Protein AF-A0A6H5G4P0-F1 (afdb_monomer_lite)

Radius of gyration: 14.55 Å; chains: 1; bounding box: 38×34×36 Å

InterPro domains:
  IPR004942 Roadblock/LAMTOR2 domain [PF03259] (6-87)
  IPR004942 Roadblock/LAMTOR2 domain [SM00960] (6-88)

Structure (mmCIF, N/CA/C/O backbone):
data_AF-A0A6H5G4P0-F1
#
_entry.id   AF-A0A6H5G4P0-F1
#
loop_
_atom_site.group_PDB
_atom_site.id
_atom_site.type_symbol
_atom_site.label_atom_id
_atom_site.label_alt_id
_atom_site.label_comp_id
_atom_site.label_asym_id
_atom_site.label_entity_id
_atom_site.label_seq_id
_atom_site.pdbx_PDB_ins_code
_atom_site.Cartn_x
_atom_site.Cartn_y
_atom_site.Cartn_z
_atom_site.occupancy
_atom_site.B_iso_or_equiv
_atom_site.auth_seq_id
_atom_site.auth_comp_id
_atom_site.auth_asym_id
_atom_site.auth_atom_id
_atom_site.pdbx_PDB_model_num
ATOM 1 N N . MET A 1 1 ? 19.700 -1.047 10.806 1.00 43.06 1 MET A N 1
ATOM 2 C CA . MET A 1 1 ? 19.461 0.358 10.396 1.00 43.06 1 MET A CA 1
ATOM 3 C C . MET A 1 1 ? 18.203 0.580 9.542 1.00 43.06 1 MET A C 1
ATOM 5 O O . MET A 1 1 ? 17.864 1.730 9.319 1.00 43.06 1 MET A O 1
ATOM 9 N N . VAL A 1 2 ? 17.466 -0.451 9.093 1.00 53.34 2 VAL A N 1
ATOM 10 C CA . VAL A 1 2 ? 16.244 -0.261 8.268 1.00 53.34 2 VAL A CA 1
ATOM 11 C C . VAL A 1 2 ? 14.985 0.072 9.103 1.00 53.34 2 VAL A C 1
ATOM 13 O O . VAL A 1 2 ? 14.013 0.575 8.552 1.00 53.34 2 VAL A O 1
ATOM 16 N N . SER A 1 3 ? 14.981 -0.138 10.427 1.00 67.44 3 SER A N 1
ATOM 17 C CA . SER A 1 3 ? 13.759 0.011 11.241 1.00 67.44 3 SER A CA 1
ATOM 18 C C . SER A 1 3 ? 13.401 1.454 11.619 1.00 67.44 3 SER A C 1
ATOM 20 O O . SER A 1 3 ? 12.226 1.796 11.583 1.00 67.44 3 SER A O 1
ATOM 22 N N . GLU A 1 4 ? 14.368 2.316 11.939 1.00 68.31 4 GLU A N 1
ATOM 23 C CA . GLU A 1 4 ? 14.084 3.635 12.538 1.00 68.31 4 GLU A CA 1
ATOM 24 C C . GLU A 1 4 ? 13.322 4.572 11.583 1.00 68.31 4 GLU A C 1
ATOM 26 O O . GLU A 1 4 ? 12.312 5.169 11.949 1.00 68.31 4 GLU A O 1
ATOM 31 N N . VAL A 1 5 ? 13.720 4.607 10.306 1.00 71.88 5 VAL A N 1
ATOM 32 C CA . VAL A 1 5 ? 13.055 5.426 9.275 1.00 71.88 5 VAL A CA 1
ATOM 33 C C . VAL A 1 5 ? 11.612 4.974 9.031 1.00 71.88 5 VAL A C 1
ATOM 35 O O . VAL A 1 5 ? 10.716 5.800 8.844 1.00 71.88 5 VAL A O 1
ATOM 38 N N . ILE A 1 6 ? 11.382 3.659 9.029 1.00 72.81 6 ILE A N 1
ATOM 39 C CA . ILE A 1 6 ? 10.055 3.070 8.823 1.00 72.81 6 ILE A CA 1
ATOM 40 C C . ILE A 1 6 ? 9.155 3.380 10.022 1.00 72.81 6 ILE A C 1
ATOM 42 O O . ILE A 1 6 ? 7.988 3.724 9.850 1.00 72.81 6 ILE A O 1
ATOM 46 N N . GLU A 1 7 ? 9.689 3.308 11.238 1.00 76.38 7 GLU A N 1
ATOM 47 C CA . GLU A 1 7 ? 8.933 3.597 12.456 1.00 76.38 7 GLU A CA 1
ATOM 48 C C . GLU A 1 7 ? 8.510 5.058 12.566 1.00 76.38 7 GLU A C 1
ATOM 50 O O . GLU A 1 7 ? 7.351 5.337 12.881 1.00 76.38 7 GLU A O 1
ATOM 55 N N . ASP A 1 8 ? 9.398 5.991 12.236 1.00 79.38 8 ASP A N 1
ATOM 56 C CA . ASP A 1 8 ? 9.062 7.414 12.214 1.00 79.38 8 ASP A CA 1
ATOM 57 C C . ASP A 1 8 ? 8.020 7.751 11.146 1.00 79.38 8 ASP A C 1
ATOM 59 O O . ASP A 1 8 ? 7.137 8.591 11.353 1.00 79.38 8 ASP A O 1
ATOM 63 N N . MET A 1 9 ? 8.076 7.070 10.003 1.00 74.25 9 MET A N 1
ATOM 64 C CA . MET A 1 9 ? 7.051 7.191 8.975 1.00 74.25 9 MET A CA 1
ATOM 65 C C . MET A 1 9 ? 5.699 6.651 9.456 1.00 74.25 9 MET A C 1
ATOM 67 O O . MET A 1 9 ? 4.688 7.338 9.299 1.00 74.25 9 MET A O 1
ATOM 71 N N . LEU A 1 10 ? 5.674 5.472 10.085 1.00 76.88 10 LEU A N 1
ATOM 72 C CA . LEU A 1 10 ? 4.448 4.897 10.641 1.00 76.88 10 LEU A CA 1
ATOM 73 C C . LEU A 1 10 ? 3.811 5.833 11.676 1.00 76.88 10 LEU A C 1
ATOM 75 O O . LEU A 1 10 ? 2.607 6.079 11.605 1.00 76.88 10 LEU A O 1
ATOM 79 N N . LYS A 1 11 ? 4.609 6.433 12.569 1.00 80.69 11 LYS A N 1
ATOM 80 C CA . LYS A 1 11 ? 4.124 7.422 13.550 1.00 80.69 11 LYS A CA 1
ATOM 81 C C . LYS A 1 11 ? 3.496 8.644 12.872 1.00 80.69 11 LYS A C 1
ATOM 83 O O . LYS A 1 11 ? 2.432 9.114 13.281 1.00 80.69 11 LYS A O 1
ATOM 88 N N . ARG A 1 12 ? 4.114 9.152 11.798 1.00 78.12 12 ARG A N 1
ATOM 89 C CA . ARG A 1 12 ? 3.573 10.279 11.013 1.00 78.12 12 ARG A CA 1
ATOM 90 C C . ARG A 1 12 ? 2.263 9.927 10.303 1.00 78.12 12 ARG A C 1
ATOM 92 O O . ARG A 1 12 ? 1.391 10.790 10.210 1.00 78.12 12 ARG A O 1
ATOM 99 N N . MET A 1 13 ? 2.116 8.692 9.822 1.00 76.50 13 MET A N 1
ATOM 100 C CA . MET A 1 13 ? 0.884 8.203 9.187 1.00 76.50 13 MET A CA 1
ATOM 101 C C . MET A 1 13 ? -0.247 8.055 10.206 1.00 76.50 13 MET A C 1
ATOM 103 O O . MET A 1 13 ? -1.349 8.543 9.973 1.00 76.50 13 MET A O 1
ATOM 107 N N . GLN A 1 14 ? 0.043 7.470 11.368 1.00 76.19 14 GLN A N 1
ATOM 108 C CA . GLN A 1 14 ? -0.920 7.334 12.466 1.00 76.19 14 GLN A CA 1
ATOM 109 C C . GLN A 1 14 ? -1.401 8.684 13.006 1.00 76.19 14 GLN A C 1
ATOM 111 O O . GLN A 1 14 ? -2.542 8.809 13.435 1.00 76.19 14 GLN A O 1
ATOM 116 N N . SER A 1 15 ? -0.550 9.711 12.949 1.00 78.81 15 SER A N 1
ATOM 117 C CA . SER A 1 15 ? -0.895 11.065 13.397 1.00 78.81 15 SER A CA 1
ATOM 118 C C . SER A 1 15 ? -1.897 11.777 12.476 1.00 78.81 15 SER A C 1
ATOM 120 O O . SER A 1 15 ? -2.360 12.870 12.804 1.00 78.81 15 SER A O 1
ATOM 122 N N . HIS A 1 16 ? -2.224 11.219 11.302 1.00 76.00 16 HIS A N 1
ATOM 123 C CA . HIS A 1 16 ? -3.187 11.828 10.385 1.00 76.00 16 HIS A CA 1
ATOM 124 C C . HIS A 1 16 ? -4.635 11.444 10.740 1.00 76.00 16 HIS A C 1
ATOM 126 O O . HIS A 1 16 ? -4.951 10.255 10.830 1.00 76.00 16 HIS A O 1
ATOM 132 N N . PRO A 1 17 ? -5.553 12.423 10.870 1.00 72.06 17 PRO A N 1
ATOM 133 C CA . PRO A 1 17 ? -6.940 12.136 11.206 1.00 72.06 17 PRO A CA 1
ATOM 134 C C . PRO A 1 17 ? -7.604 11.320 10.092 1.00 72.06 17 PRO A C 1
ATOM 136 O O . PRO A 1 17 ? -7.555 11.680 8.914 1.00 72.06 17 PRO A O 1
ATOM 139 N N . GLY A 1 18 ? -8.237 10.215 10.483 1.00 75.12 18 GLY A N 1
ATOM 140 C CA . GLY A 1 18 ? -8.927 9.305 9.574 1.00 75.12 18 GLY A CA 1
ATOM 141 C C . GLY A 1 18 ? -8.117 8.082 9.146 1.00 75.12 18 GLY A C 1
ATOM 142 O O . GLY A 1 18 ? -8.659 7.279 8.395 1.00 75.12 18 GLY A O 1
ATOM 143 N N . VAL A 1 19 ? -6.878 7.892 9.607 1.00 80.81 19 VAL A N 1
ATOM 144 C CA . VAL A 1 19 ? -6.150 6.620 9.440 1.00 80.81 19 VAL A CA 1
ATOM 145 C C . VAL A 1 19 ? -6.617 5.621 10.508 1.00 80.81 19 VAL A C 1
ATOM 147 O O . VAL A 1 19 ? -6.548 5.925 11.692 1.00 80.81 19 VAL A O 1
ATOM 150 N N . ILE A 1 20 ? -7.125 4.449 10.098 1.00 83.06 20 ILE A N 1
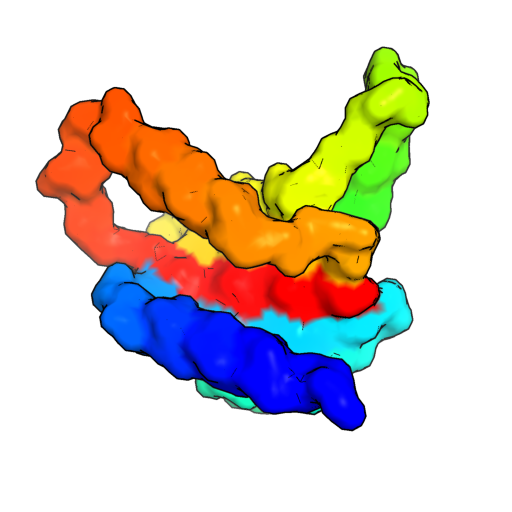ATOM 151 C CA . ILE A 1 20 ? -7.473 3.343 11.017 1.00 83.06 20 ILE A CA 1
ATOM 152 C C . ILE A 1 20 ? -6.207 2.599 11.418 1.00 83.06 20 ILE A C 1
ATOM 154 O O . ILE A 1 20 ? -6.009 2.273 12.583 1.00 83.06 20 ILE A O 1
ATOM 158 N N . GLY A 1 21 ? -5.363 2.296 10.434 1.00 83.62 21 GLY A N 1
ATOM 159 C CA . GLY A 1 21 ? -4.170 1.518 10.679 1.00 83.62 21 GLY A CA 1
ATOM 160 C C . GLY A 1 21 ? -3.273 1.386 9.465 1.00 83.62 21 GLY A C 1
ATOM 161 O O . GLY A 1 21 ? -3.661 1.678 8.330 1.00 83.62 21 GLY A O 1
ATOM 162 N N . SER A 1 22 ? -2.053 0.955 9.737 1.00 84.12 22 SER A N 1
ATOM 163 C CA . SER A 1 22 ? -1.023 0.712 8.745 1.00 84.12 22 SER A CA 1
ATOM 164 C C . SER A 1 22 ? -0.515 -0.717 8.856 1.00 84.12 22 SER A C 1
ATOM 166 O O . SER A 1 22 ? -0.402 -1.274 9.950 1.00 84.12 22 SER A O 1
ATOM 168 N N . VAL A 1 23 ? -0.228 -1.313 7.702 1.00 85.25 23 VAL A N 1
ATOM 169 C CA . VAL A 1 23 ? 0.276 -2.684 7.592 1.00 85.25 23 VAL A CA 1
ATOM 170 C C . VAL A 1 23 ? 1.502 -2.665 6.693 1.00 85.25 23 VAL A C 1
ATOM 172 O O . VAL A 1 23 ? 1.465 -2.116 5.596 1.00 85.25 23 VAL A O 1
ATOM 175 N N . ILE A 1 24 ? 2.591 -3.254 7.162 1.00 84.69 24 ILE A N 1
ATOM 176 C CA . ILE A 1 24 ? 3.807 -3.488 6.395 1.00 84.69 24 ILE A CA 1
ATOM 177 C C . ILE A 1 24 ? 3.852 -4.962 6.052 1.00 84.69 24 ILE A C 1
ATOM 179 O O . ILE A 1 24 ? 3.828 -5.809 6.951 1.00 84.69 24 ILE A O 1
ATOM 183 N N . ILE A 1 25 ? 3.930 -5.254 4.760 1.00 85.81 25 ILE A N 1
ATOM 184 C CA . ILE A 1 25 ? 3.929 -6.622 4.250 1.00 85.81 25 ILE A CA 1
ATOM 185 C C . ILE A 1 25 ? 5.136 -6.857 3.352 1.00 85.81 25 ILE A C 1
ATOM 187 O O . ILE A 1 25 ? 5.585 -5.946 2.659 1.00 85.81 25 ILE A O 1
ATOM 191 N N . ASN A 1 26 ? 5.663 -8.075 3.377 1.00 84.06 26 ASN A N 1
ATOM 192 C CA . ASN A 1 26 ? 6.699 -8.505 2.447 1.00 84.06 26 ASN A CA 1
ATOM 193 C C . ASN A 1 26 ? 6.087 -8.908 1.094 1.00 84.06 26 ASN A C 1
ATOM 195 O O . ASN A 1 26 ? 4.866 -9.062 0.975 1.00 84.06 26 ASN A O 1
ATOM 199 N N . LYS A 1 27 ? 6.928 -9.142 0.084 1.00 76.50 27 LYS A N 1
ATOM 200 C CA . LYS A 1 27 ? 6.499 -9.598 -1.252 1.00 76.50 27 LYS A CA 1
ATOM 201 C C . LYS A 1 27 ? 5.767 -10.934 -1.223 1.00 76.50 27 LYS A C 1
ATOM 203 O O . LYS A 1 27 ? 4.876 -11.161 -2.029 1.00 76.50 27 LYS A O 1
ATOM 208 N N . GLU A 1 28 ? 6.081 -11.786 -0.255 1.00 78.31 28 GLU A N 1
ATOM 209 C CA . GLU A 1 28 ? 5.423 -13.077 -0.045 1.00 78.31 28 GLU A CA 1
ATOM 210 C C . GLU A 1 28 ? 4.054 -12.933 0.650 1.00 78.31 28 GLU A C 1
ATOM 212 O O . GLU A 1 28 ? 3.395 -13.930 0.939 1.00 78.31 28 GLU A O 1
ATOM 217 N N . GLY A 1 29 ? 3.612 -11.703 0.951 1.00 75.38 29 GLY A N 1
ATOM 218 C CA . GLY A 1 29 ? 2.338 -11.430 1.624 1.00 75.38 29 GLY A CA 1
ATOM 219 C C . GLY A 1 29 ? 2.365 -11.682 3.135 1.00 75.38 29 GLY A C 1
ATOM 220 O O . GLY A 1 29 ? 1.313 -11.752 3.768 1.00 75.38 29 GLY A O 1
ATOM 221 N N . GLN A 1 30 ? 3.552 -11.817 3.728 1.00 84.50 30 GLN A N 1
ATOM 222 C CA . GLN A 1 30 ? 3.726 -11.943 5.175 1.00 84.50 30 GLN A CA 1
ATOM 223 C C . GLN A 1 30 ? 3.711 -10.568 5.846 1.00 84.50 30 GLN A C 1
ATOM 225 O O . GLN A 1 30 ? 4.386 -9.643 5.396 1.00 84.50 30 GLN A O 1
ATOM 230 N N . VAL A 1 31 ? 2.966 -10.436 6.942 1.00 85.75 31 VAL A N 1
ATOM 231 C CA . VAL A 1 31 ? 2.896 -9.194 7.722 1.00 85.75 31 VAL A CA 1
ATOM 232 C C . VAL A 1 31 ? 4.148 -9.067 8.588 1.00 85.75 31 VAL A C 1
ATOM 234 O O . VAL A 1 31 ? 4.386 -9.900 9.457 1.00 85.75 31 VAL A O 1
ATOM 237 N N . ILE A 1 32 ? 4.930 -8.009 8.370 1.00 84.81 32 ILE A N 1
ATOM 238 C CA . ILE A 1 32 ? 6.117 -7.680 9.175 1.00 84.81 32 ILE A CA 1
ATOM 239 C C . ILE A 1 32 ? 5.708 -6.835 10.383 1.00 84.81 32 ILE A C 1
ATOM 241 O O . ILE A 1 32 ? 6.172 -7.053 11.500 1.00 84.81 32 ILE A O 1
ATOM 245 N N . LYS A 1 33 ? 4.843 -5.841 10.158 1.00 83.25 33 LYS A N 1
ATOM 246 C CA . LYS A 1 33 ? 4.378 -4.919 11.198 1.00 83.25 33 LYS A CA 1
ATOM 247 C C . LYS A 1 33 ? 2.964 -4.470 10.883 1.00 83.25 33 LYS A C 1
ATOM 249 O O . LYS A 1 33 ? 2.668 -4.145 9.741 1.00 83.25 33 LYS A O 1
ATOM 254 N N . SER A 1 34 ? 2.096 -4.434 11.880 1.00 84.19 34 SER A N 1
ATOM 255 C CA . SER A 1 34 ? 0.732 -3.947 11.716 1.00 84.19 34 SER A CA 1
ATOM 256 C C . SER A 1 34 ? 0.280 -3.215 12.964 1.00 84.19 34 SER A C 1
ATOM 258 O O . SER A 1 34 ? 0.738 -3.506 14.068 1.00 84.19 34 SER A O 1
ATOM 260 N N . THR A 1 35 ? -0.611 -2.254 12.773 1.00 84.69 35 THR A N 1
ATOM 261 C CA . THR A 1 35 ? -1.317 -1.558 13.853 1.00 84.69 35 THR A CA 1
ATOM 262 C C . THR A 1 35 ? -2.768 -2.035 13.970 1.00 84.69 35 THR A C 1
ATOM 264 O O . THR A 1 35 ? -3.507 -1.527 14.807 1.00 84.69 35 THR A O 1
ATOM 267 N N . LEU A 1 36 ? -3.188 -2.951 13.091 1.00 84.81 36 LEU A N 1
ATOM 268 C CA . LEU A 1 36 ? -4.495 -3.604 13.087 1.00 84.81 36 LEU A CA 1
ATOM 269 C C . LEU A 1 36 ? -4.412 -4.959 13.802 1.00 84.81 36 LEU A C 1
ATOM 271 O O . LEU A 1 36 ? -3.326 -5.446 14.118 1.00 84.81 36 LEU A O 1
ATOM 275 N N . ASP A 1 37 ? -5.562 -5.591 14.030 1.00 88.50 37 ASP A N 1
ATOM 276 C CA . ASP A 1 37 ? -5.606 -6.950 14.560 1.00 88.50 37 ASP A CA 1
ATOM 277 C C . ASP A 1 37 ? -4.937 -7.948 13.596 1.00 88.50 37 ASP A C 1
ATOM 279 O O . ASP A 1 37 ? -4.958 -7.788 12.371 1.00 88.50 37 ASP A O 1
ATOM 283 N N . ASN A 1 38 ? -4.315 -8.990 14.149 1.00 86.75 38 ASN A N 1
ATOM 284 C CA . ASN A 1 38 ? -3.543 -9.954 13.359 1.00 86.75 38 ASN A CA 1
ATOM 285 C C . ASN A 1 38 ? -4.397 -10.650 12.291 1.00 86.75 38 ASN A C 1
ATOM 287 O O . ASN A 1 38 ? -3.925 -10.886 11.179 1.00 86.75 38 ASN A O 1
ATOM 291 N N . THR A 1 39 ? -5.660 -10.943 12.603 1.00 89.19 39 THR A N 1
ATOM 292 C CA . THR A 1 39 ? -6.580 -11.628 11.693 1.00 89.19 39 THR A CA 1
ATOM 293 C C . THR A 1 39 ? -6.907 -10.796 10.456 1.00 89.19 39 THR A C 1
ATOM 295 O O . THR A 1 39 ? -6.770 -11.291 9.336 1.00 89.19 39 THR A O 1
ATOM 298 N N . THR A 1 40 ? -7.271 -9.522 10.621 1.00 87.44 40 THR A N 1
ATOM 299 C CA . THR A 1 40 ? -7.550 -8.626 9.492 1.00 87.44 40 THR A CA 1
ATOM 300 C C . THR A 1 40 ? -6.275 -8.271 8.746 1.00 87.44 40 THR A C 1
ATOM 302 O O . THR A 1 40 ? -6.287 -8.231 7.520 1.00 87.44 40 THR A O 1
ATOM 305 N N . SER A 1 41 ? -5.157 -8.079 9.451 1.00 86.75 41 SER A N 1
ATOM 306 C CA . SER A 1 41 ? -3.863 -7.759 8.835 1.00 86.75 41 SER A CA 1
ATOM 307 C C . SER A 1 41 ? -3.429 -8.830 7.839 1.00 86.75 41 SER A C 1
ATOM 309 O O . SER A 1 41 ? -3.014 -8.501 6.732 1.00 86.75 41 SER A O 1
ATOM 311 N N . LEU A 1 42 ? -3.573 -10.110 8.201 1.00 88.75 42 LEU A N 1
ATOM 312 C CA . LEU A 1 42 ? -3.253 -11.238 7.321 1.00 88.75 42 LEU A CA 1
ATOM 313 C C . LEU A 1 42 ? -4.186 -11.307 6.105 1.00 88.75 42 LEU A C 1
ATOM 315 O O . LEU A 1 42 ? -3.729 -11.532 4.983 1.00 88.75 42 LEU A O 1
ATOM 319 N N . GLN A 1 43 ? -5.485 -11.073 6.308 1.00 89.06 43 GLN A N 1
ATOM 320 C CA . GLN A 1 43 ? -6.457 -11.032 5.212 1.00 89.06 43 GLN A CA 1
ATOM 321 C C . GLN A 1 43 ? -6.149 -9.895 4.232 1.00 89.06 43 GLN A C 1
ATOM 323 O O . GLN A 1 43 ? -6.094 -10.115 3.020 1.00 89.06 43 GLN A O 1
ATOM 328 N N . TYR A 1 44 ? -5.902 -8.691 4.752 1.00 87.31 44 TYR A N 1
ATOM 329 C CA . TYR A 1 44 ? -5.547 -7.535 3.936 1.00 87.31 44 TYR A CA 1
ATOM 330 C C . TYR A 1 44 ? -4.212 -7.725 3.226 1.00 87.31 44 TYR A C 1
ATOM 332 O O . TYR A 1 44 ? -4.123 -7.369 2.057 1.00 87.31 44 TYR A O 1
ATOM 340 N N . ALA A 1 45 ? -3.213 -8.330 3.873 1.00 87.00 45 ALA A N 1
ATOM 341 C CA . ALA A 1 45 ? -1.925 -8.624 3.254 1.00 87.00 45 ALA A CA 1
ATOM 342 C C . ALA A 1 45 ? -2.083 -9.506 2.011 1.00 87.00 45 ALA A C 1
ATOM 344 O O . ALA A 1 45 ? -1.647 -9.131 0.925 1.00 87.00 45 ALA A O 1
ATOM 345 N N . SER A 1 46 ? -2.791 -10.633 2.144 1.00 87.81 46 SER A N 1
ATOM 346 C CA . SER A 1 46 ? -3.002 -11.566 1.032 1.00 87.81 46 SER A CA 1
ATOM 347 C C . SER A 1 46 ? -3.749 -10.922 -0.141 1.00 87.81 46 SER A C 1
ATOM 349 O O . SER A 1 46 ? -3.367 -11.089 -1.301 1.00 87.81 46 SER A O 1
ATOM 351 N N . LEU A 1 47 ? -4.802 -10.152 0.152 1.00 87.12 47 LEU A N 1
ATOM 352 C CA . LEU A 1 47 ? -5.586 -9.463 -0.873 1.00 87.12 47 LEU A CA 1
ATOM 353 C C . LEU A 1 47 ? -4.794 -8.328 -1.536 1.00 87.12 47 LEU A C 1
ATOM 355 O O . LEU A 1 47 ? -4.837 -8.189 -2.757 1.00 87.12 47 LEU A O 1
ATOM 359 N N . ALA A 1 48 ? -4.061 -7.536 -0.751 1.00 86.75 48 ALA A N 1
ATOM 360 C CA . ALA A 1 48 ? -3.278 -6.411 -1.248 1.00 86.75 48 ALA A CA 1
ATOM 361 C C . ALA A 1 48 ? -2.161 -6.870 -2.188 1.00 86.75 48 ALA A C 1
ATOM 363 O O . ALA A 1 48 ? -2.006 -6.274 -3.253 1.00 86.75 48 ALA A O 1
ATOM 364 N N . THR A 1 49 ? -1.442 -7.944 -1.841 1.00 87.12 49 THR A N 1
ATOM 365 C CA . THR A 1 49 ? -0.400 -8.520 -2.704 1.00 87.12 49 THR A CA 1
ATOM 366 C C . THR A 1 49 ? -0.984 -8.955 -4.047 1.00 87.12 49 THR A C 1
ATOM 368 O O . THR A 1 49 ? -0.531 -8.489 -5.086 1.00 87.12 49 THR A O 1
ATOM 371 N N . ARG A 1 50 ? -2.083 -9.726 -4.044 1.00 88.25 50 ARG A N 1
ATOM 372 C CA . ARG A 1 50 ? -2.724 -10.207 -5.285 1.00 88.25 50 ARG A CA 1
ATOM 373 C C . ARG A 1 50 ? -3.178 -9.079 -6.207 1.00 88.25 50 ARG A C 1
ATOM 375 O O . ARG A 1 50 ? -2.971 -9.139 -7.417 1.00 88.25 50 ARG A O 1
ATOM 382 N N . VAL A 1 51 ? -3.823 -8.055 -5.646 1.00 88.38 51 VAL A N 1
ATOM 383 C CA . VAL A 1 51 ? -4.294 -6.908 -6.436 1.00 88.38 51 VAL A CA 1
ATOM 384 C C . VAL A 1 51 ? -3.109 -6.094 -6.956 1.00 88.38 51 VAL A C 1
ATOM 386 O O . VAL A 1 51 ? -3.149 -5.622 -8.093 1.00 88.38 51 VAL A O 1
ATOM 389 N N . CYS A 1 52 ? -2.054 -5.940 -6.154 1.00 87.31 52 CYS A N 1
ATOM 390 C CA . CYS A 1 52 ? -0.844 -5.240 -6.566 1.00 87.31 52 CYS A CA 1
ATOM 391 C C . CYS A 1 52 ? -0.161 -5.952 -7.738 1.00 87.31 52 CYS A C 1
ATOM 393 O O . CYS A 1 52 ? 0.127 -5.296 -8.736 1.00 87.31 52 CYS A O 1
ATOM 395 N N . ASP A 1 53 ? 0.030 -7.268 -7.656 1.00 87.81 53 ASP A N 1
ATOM 396 C CA . ASP A 1 53 ? 0.692 -8.057 -8.701 1.00 87.81 53 ASP A CA 1
ATOM 397 C C . ASP A 1 53 ? -0.068 -7.969 -10.026 1.00 87.81 53 ASP A C 1
ATOM 399 O O . ASP A 1 53 ? 0.492 -7.560 -11.042 1.00 87.81 53 ASP A O 1
ATOM 403 N N . SER A 1 54 ? -1.385 -8.197 -9.993 1.00 90.06 54 SER A N 1
ATOM 404 C CA . SER A 1 54 ? -2.229 -8.072 -11.186 1.00 90.06 54 SER A CA 1
ATOM 405 C C . SER A 1 54 ? -2.215 -6.655 -11.773 1.00 90.06 54 SER A C 1
ATOM 407 O O . SER A 1 54 ? -2.208 -6.492 -12.993 1.00 90.06 54 SER A O 1
ATOM 409 N N . SER A 1 55 ? -2.168 -5.621 -10.926 1.00 88.88 55 SER A N 1
ATOM 410 C CA . SER A 1 55 ? -2.097 -4.225 -11.381 1.00 88.88 55 SER A CA 1
ATOM 411 C C . SER A 1 55 ? -0.746 -3.889 -12.014 1.00 88.88 55 SER A C 1
ATOM 413 O O . SER A 1 55 ? -0.696 -3.148 -12.993 1.00 88.88 55 SER A O 1
ATOM 415 N N . VAL A 1 56 ? 0.350 -4.422 -11.463 1.00 86.06 56 VAL A N 1
ATOM 416 C CA . VAL A 1 56 ? 1.699 -4.263 -12.022 1.00 86.06 56 VAL A CA 1
ATOM 417 C C . VAL A 1 56 ? 1.792 -4.952 -13.379 1.00 86.06 56 VAL A C 1
ATOM 419 O O . VAL A 1 56 ? 2.309 -4.354 -14.321 1.00 86.06 56 VAL A O 1
ATOM 422 N N . ASP A 1 57 ? 1.264 -6.167 -13.497 1.00 88.88 57 ASP A N 1
ATOM 423 C CA . ASP A 1 57 ? 1.280 -6.921 -14.751 1.00 88.88 57 ASP A CA 1
ATOM 424 C C . ASP A 1 57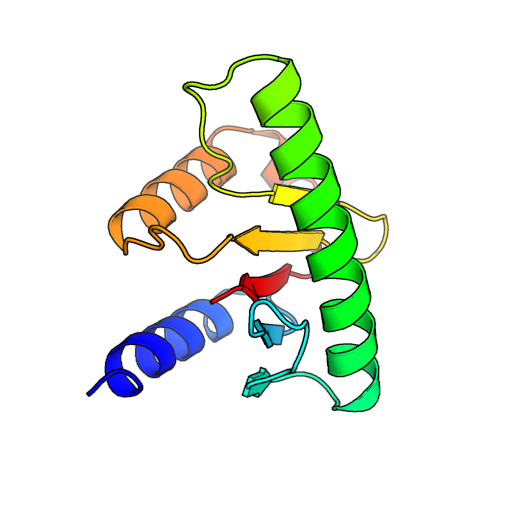 ? 0.416 -6.248 -15.822 1.00 88.88 57 ASP A C 1
ATOM 426 O O . ASP A 1 57 ? 0.859 -6.068 -16.956 1.00 88.88 57 ASP A O 1
ATOM 430 N N . ALA A 1 58 ? -0.779 -5.776 -15.454 1.00 90.25 58 ALA A N 1
ATOM 431 C CA . ALA A 1 58 ? -1.629 -5.002 -16.355 1.00 90.25 58 ALA A CA 1
ATOM 432 C C . ALA A 1 58 ? -0.943 -3.713 -16.834 1.00 90.25 58 ALA A C 1
ATOM 434 O O . ALA A 1 58 ? -1.032 -3.378 -18.014 1.00 90.25 58 ALA A O 1
ATOM 435 N N . LEU A 1 59 ? -0.229 -3.008 -15.948 1.00 88.38 59 LEU A N 1
ATOM 436 C CA . LEU A 1 59 ? 0.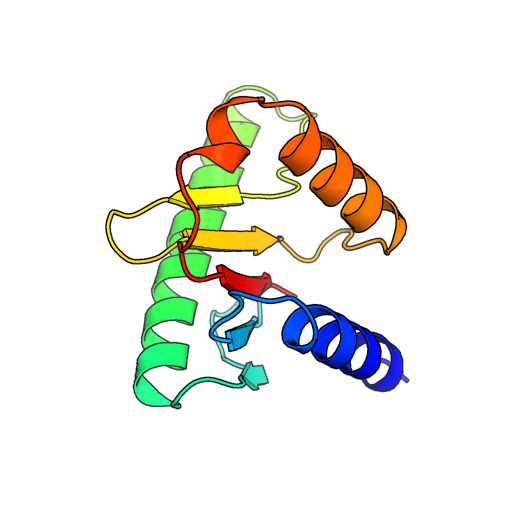485 -1.787 -16.317 1.00 88.38 59 LEU A CA 1
ATOM 437 C C . LEU A 1 59 ? 1.647 -2.075 -17.272 1.00 88.38 59 LEU A C 1
ATOM 439 O O . LEU A 1 59 ? 1.786 -1.376 -18.270 1.00 88.38 59 LEU A O 1
ATOM 443 N N . ARG A 1 60 ? 2.424 -3.134 -17.012 1.00 87.62 60 ARG A N 1
ATOM 444 C CA . ARG A 1 60 ? 3.532 -3.563 -17.882 1.00 87.62 60 ARG A CA 1
ATOM 445 C C . ARG A 1 60 ? 3.068 -3.990 -19.270 1.00 87.62 60 ARG A C 1
ATOM 447 O O . ARG A 1 60 ? 3.791 -3.767 -20.234 1.00 87.62 60 ARG A O 1
ATOM 454 N N . ASN A 1 61 ? 1.877 -4.583 -19.367 1.00 90.62 61 ASN A N 1
ATOM 455 C CA . ASN A 1 61 ? 1.277 -4.954 -20.649 1.00 90.62 61 ASN A CA 1
ATOM 456 C C . ASN A 1 61 ? 0.864 -3.731 -21.483 1.00 90.62 61 ASN A C 1
ATOM 458 O O . ASN A 1 61 ? 0.843 -3.816 -22.706 1.00 90.62 61 ASN A O 1
ATOM 462 N N . ILE A 1 62 ? 0.520 -2.611 -20.835 1.00 90.81 62 ILE A N 1
ATOM 463 C CA . ILE A 1 62 ? 0.139 -1.361 -21.510 1.00 90.81 62 ILE A CA 1
ATOM 464 C C . ILE A 1 62 ? 1.382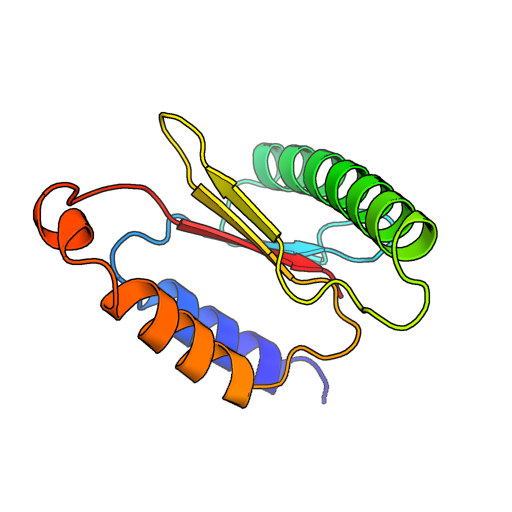 -0.541 -21.869 1.00 90.81 62 ILE A C 1
ATOM 466 O O . ILE A 1 62 ? 1.511 -0.081 -23.000 1.00 90.81 62 ILE A O 1
ATOM 470 N N . ASP A 1 63 ? 2.280 -0.341 -20.905 1.00 87.19 63 ASP A N 1
ATOM 471 C CA . ASP A 1 63 ? 3.521 0.408 -21.073 1.00 87.19 63 ASP A CA 1
ATOM 472 C C . ASP A 1 63 ? 4.620 -0.197 -20.179 1.00 87.19 63 ASP A C 1
ATOM 474 O O . ASP A 1 63 ? 4.592 -0.023 -18.954 1.00 87.19 63 ASP A O 1
ATOM 478 N N . PRO A 1 64 ? 5.621 -0.883 -20.759 1.00 83.81 64 PRO A N 1
ATOM 479 C CA . PRO A 1 64 ? 6.688 -1.521 -19.993 1.00 83.81 64 PRO A CA 1
ATOM 480 C C . PRO A 1 64 ? 7.643 -0.518 -19.328 1.00 83.81 64 PRO A C 1
ATOM 482 O O . PRO A 1 64 ? 8.450 -0.916 -18.488 1.00 83.81 64 PRO A O 1
ATOM 485 N N . THR A 1 65 ? 7.582 0.768 -19.688 1.00 84.75 65 THR A N 1
ATOM 486 C CA . THR A 1 65 ? 8.428 1.818 -19.103 1.00 84.75 65 THR A CA 1
ATOM 487 C C . THR A 1 65 ? 7.820 2.443 -17.848 1.00 84.75 65 THR A C 1
ATOM 489 O O . THR A 1 65 ? 8.527 3.103 -17.081 1.00 84.75 65 THR A O 1
ATOM 492 N N . ASN A 1 66 ? 6.523 2.221 -17.613 1.00 81.00 66 ASN A N 1
ATOM 493 C CA . ASN A 1 66 ? 5.801 2.817 -16.501 1.00 81.00 66 ASN A CA 1
ATOM 494 C C . ASN A 1 66 ? 5.754 1.883 -15.283 1.00 81.00 66 ASN A C 1
ATOM 496 O O . ASN A 1 66 ? 5.243 0.765 -15.337 1.00 81.00 66 ASN A O 1
ATOM 500 N N . ASP A 1 67 ? 6.241 2.375 -14.145 1.00 79.81 67 ASP A N 1
ATOM 501 C CA . ASP A 1 67 ? 6.216 1.647 -12.878 1.00 79.81 67 ASP A CA 1
ATOM 502 C C . ASP A 1 67 ? 4.981 2.017 -12.046 1.00 79.81 67 ASP A C 1
ATOM 504 O O . ASP A 1 67 ? 4.658 3.194 -11.848 1.00 79.81 67 ASP A O 1
ATOM 508 N N . LEU A 1 68 ? 4.334 1.011 -11.447 1.00 78.00 68 LEU A N 1
ATOM 509 C CA . LEU A 1 68 ? 3.277 1.256 -10.470 1.00 78.00 68 LEU A CA 1
ATOM 510 C C . LEU A 1 68 ? 3.888 1.897 -9.221 1.00 78.00 68 LEU A C 1
ATOM 512 O O . LEU A 1 68 ? 4.792 1.345 -8.596 1.00 78.00 68 LEU A O 1
ATOM 516 N N . THR A 1 69 ? 3.381 3.068 -8.841 1.00 77.44 69 THR A N 1
ATOM 517 C CA . THR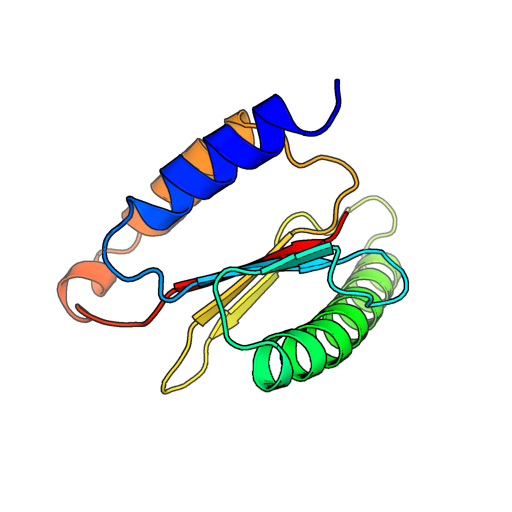 A 1 69 ? 3.957 3.834 -7.726 1.00 77.44 69 THR A CA 1
ATOM 518 C C . THR A 1 69 ? 3.045 3.959 -6.520 1.00 77.44 69 THR A C 1
ATOM 520 O O . THR A 1 69 ? 3.530 4.014 -5.393 1.00 77.44 69 THR A O 1
ATOM 523 N N . PHE A 1 70 ? 1.738 4.003 -6.744 1.00 75.69 70 PHE A N 1
ATOM 524 C CA . PHE A 1 70 ? 0.723 3.924 -5.709 1.00 75.69 70 PHE A CA 1
ATOM 525 C C . PHE A 1 70 ? -0.551 3.368 -6.330 1.00 75.69 70 PHE A C 1
ATOM 527 O O . PHE A 1 70 ? -0.898 3.688 -7.466 1.00 75.69 70 PHE A O 1
ATOM 534 N N . LEU A 1 71 ? -1.261 2.562 -5.558 1.00 81.12 71 LEU A N 1
ATOM 535 C CA . LEU A 1 71 ? -2.571 2.049 -5.893 1.00 81.12 71 LEU A CA 1
ATOM 536 C C . LEU A 1 71 ? -3.537 2.474 -4.791 1.00 81.12 71 LEU A C 1
ATOM 538 O O . LEU A 1 71 ? -3.264 2.326 -3.603 1.00 81.12 71 LEU A O 1
ATOM 542 N N . ARG A 1 72 ? -4.670 3.044 -5.191 1.00 85.75 72 ARG A N 1
ATOM 543 C CA . ARG A 1 72 ? -5.681 3.557 -4.272 1.00 85.75 72 ARG A CA 1
ATOM 544 C C . ARG A 1 72 ? -6.997 2.849 -4.527 1.00 85.75 72 ARG A C 1
ATOM 546 O O . ARG A 1 72 ? -7.673 3.130 -5.513 1.00 85.75 72 ARG A O 1
ATOM 553 N N . VAL A 1 73 ? -7.374 1.975 -3.607 1.00 84.06 73 VAL A N 1
ATOM 554 C CA . VAL A 1 73 ? -8.615 1.209 -3.678 1.00 84.06 73 VAL A CA 1
ATOM 555 C C . VAL A 1 73 ? -9.632 1.852 -2.744 1.00 84.06 73 VAL A C 1
ATOM 557 O O . VAL A 1 73 ? -9.432 1.929 -1.535 1.00 84.06 73 VAL A O 1
ATOM 560 N N . ARG A 1 74 ? -10.738 2.346 -3.301 1.00 86.38 74 ARG A N 1
ATOM 561 C CA . ARG A 1 74 ? -11.820 2.972 -2.532 1.00 86.38 74 ARG A CA 1
ATOM 562 C C . ARG A 1 74 ? -13.020 2.045 -2.455 1.00 86.38 74 ARG A C 1
ATOM 564 O O . ARG A 1 74 ? -13.583 1.665 -3.474 1.00 86.38 74 ARG A O 1
ATOM 571 N N . SER A 1 75 ? -13.445 1.752 -1.234 1.00 82.38 75 SER A N 1
ATOM 572 C CA . SER A 1 75 ? -14.691 1.055 -0.926 1.00 82.38 75 SER A CA 1
ATOM 573 C C . SER A 1 75 ? -15.699 2.006 -0.274 1.00 82.38 75 SER A C 1
ATOM 575 O O . SER A 1 75 ? -15.400 3.154 0.064 1.00 82.38 75 SER A O 1
ATOM 577 N N . LYS A 1 76 ? -16.933 1.529 -0.056 1.00 84.00 76 LYS A N 1
ATOM 578 C CA . LYS A 1 76 ? -17.961 2.320 0.641 1.00 84.00 76 LYS A CA 1
ATOM 579 C C . LYS A 1 76 ? -17.546 2.674 2.073 1.00 84.00 76 LYS A C 1
ATOM 581 O O . LYS A 1 76 ? -17.796 3.805 2.481 1.00 84.00 76 LYS A O 1
ATOM 586 N N . LYS A 1 77 ? -16.911 1.739 2.787 1.00 80.12 77 LYS A N 1
ATOM 587 C CA . LYS A 1 77 ? -16.526 1.870 4.204 1.00 80.12 77 LYS A CA 1
ATOM 588 C C . LYS A 1 77 ? -15.050 2.218 4.425 1.00 80.12 77 LYS A C 1
ATOM 590 O O . LYS A 1 77 ? -14.743 2.942 5.363 1.00 80.12 77 LYS A O 1
ATOM 595 N N . HIS A 1 78 ? -14.163 1.737 3.556 1.00 80.12 78 HIS A N 1
ATOM 596 C CA . HIS A 1 78 ? -12.714 1.847 3.732 1.00 80.12 78 HIS A CA 1
ATOM 597 C C . HIS A 1 78 ? -12.037 2.371 2.474 1.00 80.12 78 HIS A C 1
ATOM 599 O O . HIS A 1 78 ? -12.488 2.121 1.355 1.00 80.12 78 HIS A O 1
ATOM 605 N N . GLU A 1 79 ? -10.935 3.076 2.664 1.00 81.44 79 GLU A N 1
ATOM 606 C CA . GLU A 1 79 ? -10.012 3.453 1.611 1.00 81.44 79 GLU A CA 1
ATOM 607 C C . GLU A 1 79 ? -8.661 2.806 1.907 1.00 81.44 79 GLU A C 1
ATOM 609 O O . GLU A 1 79 ? -8.127 2.957 3.002 1.00 81.44 79 GLU A O 1
ATOM 614 N N . ILE A 1 80 ? -8.120 2.079 0.933 1.00 84.31 80 ILE A N 1
ATOM 615 C CA . ILE A 1 80 ? -6.848 1.377 1.059 1.00 84.31 80 ILE A CA 1
ATOM 616 C C . ILE A 1 80 ? -5.849 2.025 0.110 1.00 84.31 80 ILE A C 1
ATOM 618 O O . ILE A 1 80 ? -6.109 2.148 -1.090 1.00 84.31 80 ILE A O 1
ATOM 622 N N . LEU A 1 81 ? -4.708 2.449 0.645 1.00 82.81 81 LEU A N 1
ATOM 623 C CA . LEU A 1 81 ? -3.568 2.866 -0.165 1.00 82.81 81 LEU A CA 1
ATOM 624 C C . LEU A 1 81 ? -2.501 1.787 -0.102 1.00 82.81 81 LEU A C 1
ATOM 626 O O . LEU A 1 81 ? -2.117 1.356 0.980 1.00 82.81 81 LEU A O 1
ATOM 630 N N . ILE A 1 82 ? -2.034 1.383 -1.273 1.00 83.81 82 ILE A N 1
ATOM 631 C CA . ILE A 1 82 ? -1.051 0.330 -1.472 1.00 83.81 82 ILE A CA 1
ATOM 632 C C . ILE A 1 82 ? 0.142 0.955 -2.194 1.00 83.81 82 ILE A C 1
ATOM 634 O O . ILE A 1 82 ? -0.016 1.558 -3.258 1.00 83.81 82 ILE A O 1
ATOM 638 N N . ALA A 1 83 ? 1.333 0.839 -1.615 1.00 81.88 83 ALA A N 1
ATOM 639 C CA . ALA A 1 83 ? 2.570 1.333 -2.214 1.00 81.88 83 ALA A CA 1
ATOM 640 C C . ALA A 1 83 ? 3.571 0.175 -2.382 1.00 81.88 83 ALA A C 1
ATOM 642 O O . ALA A 1 83 ? 4.057 -0.322 -1.368 1.00 81.88 83 ALA A O 1
ATOM 643 N N . PRO A 1 84 ? 3.882 -0.265 -3.619 1.00 75.75 84 PRO A N 1
ATOM 644 C CA . PRO A 1 84 ? 4.884 -1.304 -3.863 1.00 75.75 84 PRO A CA 1
ATOM 645 C C . PRO A 1 84 ? 6.322 -0.797 -3.633 1.00 75.75 84 PRO A C 1
ATOM 647 O O . PRO A 1 84 ? 6.747 0.228 -4.176 1.00 75.75 84 PRO A O 1
ATOM 650 N N . GLY A 1 85 ? 7.087 -1.543 -2.833 1.00 65.69 85 GLY A N 1
ATOM 651 C CA . GLY A 1 85 ? 8.330 -1.147 -2.155 1.00 65.69 85 GLY A CA 1
ATOM 652 C C . GLY A 1 85 ? 9.594 -0.939 -2.987 1.00 65.69 85 GLY A C 1
ATOM 653 O O . GLY A 1 85 ? 10.691 -0.965 -2.439 1.00 65.69 85 GLY A O 1
ATOM 654 N N . LYS A 1 86 ? 9.511 -0.665 -4.296 1.00 55.16 86 LYS A N 1
ATOM 655 C CA . LYS A 1 86 ? 10.737 -0.358 -5.061 1.00 55.16 86 LYS A CA 1
ATOM 656 C C . LYS A 1 86 ? 11.281 1.051 -4.806 1.00 55.16 86 LYS A C 1
ATOM 658 O O . LYS A 1 86 ? 12.493 1.233 -4.883 1.00 55.16 86 LYS A O 1
ATOM 663 N N . LYS A 1 87 ? 10.438 2.057 -4.515 1.00 50.59 87 LYS A N 1
ATOM 664 C CA . LYS A 1 87 ? 10.873 3.462 -4.308 1.00 50.59 87 LYS A CA 1
ATOM 665 C C . LYS A 1 87 ? 9.896 4.275 -3.447 1.00 50.59 87 LYS A C 1
ATOM 667 O O . LYS A 1 87 ? 9.369 5.293 -3.905 1.00 50.59 87 LYS A O 1
ATOM 672 N N . PHE A 1 88 ? 9.670 3.885 -2.193 1.00 53.16 88 PHE A N 1
ATOM 673 C CA . PHE A 1 88 ? 8.954 4.762 -1.264 1.00 53.16 88 PHE A CA 1
ATOM 674 C C . PHE A 1 88 ? 9.880 5.863 -0.736 1.00 53.16 88 PHE A C 1
ATOM 676 O O . PHE A 1 88 ? 10.491 5.755 0.320 1.00 53.16 88 PHE A O 1
ATOM 683 N N . LYS A 1 89 ? 10.054 6.920 -1.535 1.00 47.72 89 LYS A N 1
ATOM 684 C CA . LYS A 1 89 ? 10.818 8.110 -1.142 1.00 47.72 89 LYS A CA 1
ATOM 685 C C . LYS A 1 89 ? 9.891 9.089 -0.418 1.00 47.72 89 LYS A C 1
ATOM 687 O O . LYS A 1 89 ? 8.807 9.380 -0.921 1.00 47.72 89 LYS A O 1
ATOM 692 N N . ASN A 1 90 ? 10.343 9.649 0.708 1.00 49.59 90 ASN A N 1
ATOM 693 C CA . ASN A 1 90 ? 9.599 10.627 1.521 1.00 49.59 90 ASN A CA 1
ATOM 694 C C . ASN A 1 90 ? 9.011 11.795 0.706 1.00 49.59 90 ASN A C 1
ATOM 696 O O . ASN A 1 90 ? 7.930 12.279 1.023 1.00 49.59 90 ASN A O 1
ATOM 700 N N . SER A 1 91 ? 9.656 12.193 -0.393 1.00 45.66 91 SER A N 1
ATOM 701 C CA . SER A 1 91 ? 9.180 13.257 -1.288 1.00 45.66 91 SER A CA 1
ATOM 702 C C . SER A 1 91 ? 7.851 12.950 -1.990 1.00 45.66 91 SER A C 1
ATOM 704 O O . SER A 1 91 ? 7.128 13.866 -2.383 1.00 45.66 91 SER A O 1
ATOM 706 N N . LYS A 1 92 ? 7.489 11.671 -2.144 1.00 52.09 92 LYS A N 1
ATOM 707 C CA . LYS A 1 92 ? 6.269 11.275 -2.859 1.00 52.09 92 LYS A CA 1
ATOM 708 C C . LYS A 1 9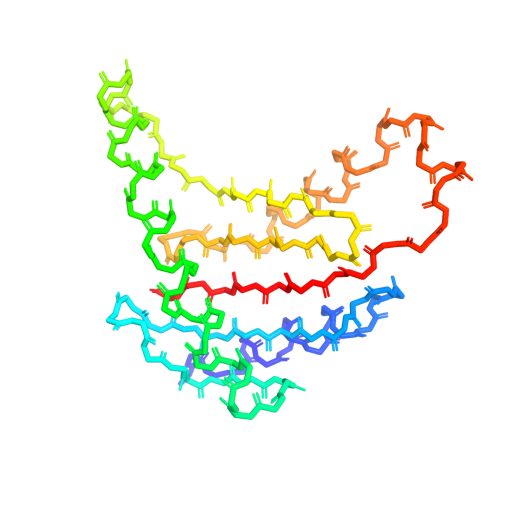2 ? 5.001 11.454 -2.013 1.00 52.09 92 LYS A C 1
ATOM 710 O O . LYS A 1 92 ? 3.925 11.664 -2.570 1.00 52.09 92 LYS A O 1
ATOM 715 N N . TRP A 1 93 ? 5.135 11.478 -0.686 1.00 55.06 93 TRP A N 1
ATOM 716 C CA . TRP A 1 93 ? 4.043 11.781 0.247 1.00 55.06 93 TRP A CA 1
ATOM 717 C C . TRP A 1 93 ? 3.517 13.208 0.125 1.00 55.06 93 TRP A C 1
ATOM 719 O O . TRP A 1 93 ? 2.304 13.416 0.163 1.00 55.06 93 TRP A O 1
ATOM 729 N N . GLU A 1 94 ? 4.402 14.187 -0.062 1.00 53.22 94 GLU A N 1
ATOM 730 C CA . GLU A 1 94 ? 4.009 15.583 -0.291 1.00 53.22 94 GLU A CA 1
ATOM 731 C C . GLU A 1 94 ? 3.143 15.698 -1.556 1.00 53.22 94 GLU A C 1
ATOM 733 O O . GLU A 1 94 ? 2.111 16.368 -1.572 1.00 53.22 94 GLU A O 1
ATOM 738 N N . SER A 1 95 ? 3.511 14.957 -2.605 1.00 51.69 95 SER A N 1
ATOM 739 C CA . SER A 1 95 ? 2.754 14.901 -3.858 1.00 51.69 95 SER A CA 1
ATOM 740 C C . SER A 1 95 ? 1.384 14.226 -3.683 1.00 51.69 95 SER A C 1
ATOM 742 O O . SER A 1 95 ? 0.382 14.691 -4.235 1.00 51.69 95 SER A O 1
ATOM 744 N N . LEU A 1 96 ? 1.295 13.189 -2.839 1.00 56.72 96 LEU A N 1
ATOM 745 C CA . LEU A 1 96 ? 0.026 12.566 -2.454 1.00 56.72 96 LEU A CA 1
ATOM 746 C C . LEU A 1 96 ? -0.869 13.548 -1.673 1.00 56.72 96 LEU A C 1
ATOM 748 O O . LEU A 1 96 ? -2.060 13.653 -1.968 1.00 56.72 96 LEU A O 1
ATOM 752 N N . ARG A 1 97 ? -0.301 14.329 -0.739 1.00 53.75 97 ARG A N 1
ATOM 753 C CA . ARG A 1 97 ? -1.019 15.408 -0.030 1.00 53.75 97 ARG A CA 1
ATOM 754 C C . ARG A 1 97 ? -1.566 16.463 -0.990 1.00 53.75 97 ARG A C 1
ATOM 756 O O . ARG A 1 97 ? -2.721 16.866 -0.857 1.00 53.75 97 ARG A O 1
ATOM 763 N N . LEU A 1 98 ? -0.767 16.894 -1.966 1.00 55.00 98 LEU A N 1
ATOM 764 C CA . LEU A 1 98 ? -1.171 17.894 -2.961 1.00 55.00 98 LEU A CA 1
ATOM 765 C C . LEU A 1 98 ? -2.250 17.360 -3.914 1.00 55.00 98 LEU A C 1
ATOM 767 O O . LEU A 1 98 ? -3.219 18.063 -4.206 1.00 55.00 98 LEU A O 1
ATOM 771 N N . THR A 1 99 ? -2.140 16.097 -4.331 1.00 53.47 99 THR A N 1
ATOM 772 C CA . THR A 1 99 ? -3.157 15.417 -5.153 1.00 53.47 99 THR A CA 1
ATOM 773 C C . THR A 1 99 ? -4.473 15.250 -4.388 1.00 53.47 99 THR A C 1
ATOM 775 O O . THR A 1 99 ? -5.550 15.433 -4.954 1.00 53.47 99 THR A O 1
ATOM 778 N N . MET A 1 100 ? -4.412 14.975 -3.080 1.00 52.66 100 MET A N 1
ATOM 779 C CA . MET A 1 100 ? -5.597 14.930 -2.216 1.00 52.66 100 MET A CA 1
ATOM 780 C C . MET A 1 100 ? -6.222 16.319 -1.990 1.00 52.66 100 MET A C 1
ATOM 782 O O . MET A 1 100 ? -7.442 16.410 -1.901 1.00 52.66 100 MET A O 1
ATOM 786 N N . ARG A 1 101 ? -5.434 17.407 -1.976 1.00 53.66 101 ARG A N 1
ATOM 787 C CA . ARG A 1 101 ? -5.936 18.790 -1.819 1.00 53.66 101 ARG A CA 1
ATOM 788 C C . ARG A 1 101 ? -6.588 19.399 -3.069 1.00 53.66 101 ARG A C 1
ATOM 790 O O . ARG A 1 101 ? -7.390 20.314 -2.920 1.00 53.66 101 ARG A O 1
ATOM 797 N N . ARG A 1 102 ? -6.269 18.938 -4.286 1.00 49.50 102 ARG A N 1
ATOM 798 C CA . ARG A 1 102 ? -6.717 19.593 -5.539 1.00 49.50 102 ARG A CA 1
ATOM 799 C C . ARG A 1 102 ? -8.190 19.393 -5.915 1.00 49.50 102 ARG A C 1
ATOM 801 O O . ARG A 1 102 ? -8.677 20.127 -6.765 1.00 49.50 102 ARG A O 1
ATOM 808 N N . ASN A 1 103 ? -8.913 18.456 -5.304 1.00 40.31 103 ASN A N 1
ATOM 809 C CA . ASN A 1 103 ? -10.333 18.251 -5.605 1.00 40.31 103 ASN A CA 1
ATOM 810 C C . ASN A 1 103 ? -11.219 18.955 -4.558 1.00 40.31 103 ASN A C 1
ATOM 812 O O . ASN A 1 103 ? -11.280 18.552 -3.401 1.00 40.31 103 ASN A O 1
ATOM 816 N N . LEU A 1 104 ? -11.960 19.991 -4.962 1.00 41.88 104 LEU A N 1
ATOM 817 C CA . LEU A 1 104 ? -12.896 20.720 -4.087 1.00 41.88 104 LEU A CA 1
ATOM 818 C C . LEU A 1 104 ? -14.023 19.842 -3.497 1.00 41.88 104 LEU A C 1
ATOM 820 O O . LEU A 1 104 ? -14.647 20.227 -2.512 1.00 41.88 104 LEU A O 1
ATOM 824 N N . LEU A 1 105 ? -14.233 18.632 -4.025 1.00 44.00 105 LEU A N 1
ATOM 825 C CA . LEU A 1 105 ? -15.190 17.645 -3.505 1.00 44.00 105 LEU A CA 1
ATOM 826 C C . LEU A 1 105 ? -14.796 17.033 -2.146 1.00 44.00 105 LEU A C 1
ATOM 828 O O . LEU A 1 105 ? -15.624 16.397 -1.498 1.00 44.00 105 LEU A O 1
ATOM 832 N N . TRP A 1 106 ? -13.561 17.228 -1.675 1.00 38.94 106 TRP A N 1
ATOM 833 C CA . TRP A 1 106 ? -13.106 16.669 -0.395 1.00 38.94 106 TRP A CA 1
ATOM 834 C C . TRP A 1 106 ? -13.685 17.367 0.843 1.00 38.94 106 TRP A C 1
ATOM 836 O O . TRP A 1 106 ? -13.693 16.767 1.914 1.00 38.94 106 TRP A O 1
ATOM 846 N N . LYS A 1 107 ? -14.218 18.592 0.718 1.00 33.62 107 LYS A N 1
ATOM 847 C CA . LYS A 1 107 ? -14.907 19.268 1.835 1.00 33.62 107 LYS A CA 1
ATOM 848 C C . LYS A 1 107 ? -16.283 18.667 2.155 1.00 33.62 107 LYS A C 1
ATOM 850 O O . LYS A 1 107 ? -16.775 18.886 3.253 1.00 33.62 107 LYS A O 1
ATOM 855 N N . ILE A 1 108 ? -16.881 17.906 1.234 1.00 31.34 108 ILE A N 1
ATOM 856 C CA . ILE A 1 108 ? -18.241 17.352 1.385 1.00 31.34 108 ILE A CA 1
ATOM 857 C C . ILE A 1 108 ? -18.226 15.914 1.935 1.00 31.34 108 ILE A C 1
ATOM 859 O O . ILE A 1 108 ? -19.216 15.449 2.484 1.00 31.34 108 ILE A O 1
ATOM 863 N N . PHE A 1 109 ? -17.089 15.219 1.881 1.00 26.72 109 PHE A N 1
ATOM 864 C CA . PHE A 1 109 ? -16.926 13.883 2.460 1.00 26.72 109 PHE A CA 1
ATOM 865 C C . PHE A 1 109 ? -15.873 13.914 3.571 1.00 26.72 109 PHE A C 1
ATOM 867 O O . PHE A 1 109 ? -14.764 13.397 3.424 1.00 26.72 109 PHE A O 1
ATOM 874 N N . GLN A 1 110 ? -16.220 14.528 4.706 1.00 32.88 110 GLN A N 1
ATOM 875 C CA . GLN A 1 110 ? -15.565 14.153 5.955 1.00 32.88 110 GLN A CA 1
ATOM 876 C C . GLN A 1 110 ? -15.877 12.676 6.240 1.00 32.88 110 GLN A C 1
ATOM 878 O O . GLN A 1 110 ? -17.009 12.234 6.079 1.00 32.88 110 GLN A O 1
ATOM 883 N N . ILE A 1 111 ? -14.853 11.944 6.689 1.00 40.12 111 ILE A N 1
ATOM 884 C CA . ILE A 1 111 ? -14.862 10.525 7.080 1.00 40.12 111 ILE A CA 1
ATOM 885 C C . ILE A 1 111 ? -14.832 9.549 5.896 1.00 40.12 111 ILE A C 1
ATOM 887 O O . ILE A 1 111 ? -15.880 9.118 5.434 1.00 40.12 111 ILE A O 1
ATOM 891 N N . LYS A 1 112 ? -13.631 9.096 5.490 1.00 31.70 112 LYS A N 1
ATOM 892 C CA . LYS A 1 112 ? -13.396 7.712 5.016 1.00 31.70 112 LYS A CA 1
ATOM 893 C C . LYS A 1 112 ? -11.976 7.243 5.346 1.00 31.70 112 LYS A C 1
ATOM 895 O O . LYS A 1 112 ? -11.050 7.384 4.559 1.00 31.70 112 LYS A O 1
ATOM 900 N N . PHE A 1 113 ? -11.852 6.719 6.558 1.00 35.50 113 PHE A N 1
ATOM 901 C CA . PHE A 1 113 ? -11.012 5.596 6.965 1.00 35.50 113 PHE A CA 1
ATOM 902 C C . PHE A 1 113 ? -9.927 5.095 5.984 1.00 35.50 113 PHE A C 1
ATOM 904 O O . PHE A 1 113 ? -10.155 4.207 5.164 1.00 35.50 113 PHE A O 1
ATOM 911 N N . LYS A 1 114 ? -8.745 5.680 6.179 1.00 37.00 114 LYS A N 1
ATOM 912 C CA . LYS A 1 114 ? -7.374 5.350 5.781 1.00 37.00 114 LYS A CA 1
ATOM 913 C C . LYS A 1 114 ? -6.826 3.990 6.253 1.00 37.00 114 LYS A C 1
ATOM 915 O O . LYS A 1 114 ? -6.455 3.936 7.420 1.00 37.00 114 LYS A O 1
ATOM 920 N N . ILE A 1 115 ? -6.720 2.934 5.446 1.00 42.94 115 ILE A N 1
ATOM 921 C CA . ILE A 1 115 ? -5.829 1.789 5.746 1.00 42.94 115 ILE A CA 1
ATOM 922 C C . ILE A 1 115 ? -4.651 1.849 4.772 1.00 42.94 115 ILE A C 1
ATOM 924 O O . ILE A 1 115 ? -4.834 1.755 3.561 1.00 42.94 115 ILE A O 1
ATOM 928 N N . GLU A 1 116 ? -3.438 2.063 5.271 1.00 46.66 116 GLU A N 1
ATOM 929 C CA . GLU A 1 116 ? -2.250 2.191 4.415 1.00 46.66 116 GLU A CA 1
ATOM 930 C C . GLU A 1 116 ? -1.410 0.913 4.499 1.00 46.66 116 GLU A C 1
ATOM 932 O O . GLU A 1 116 ? -0.801 0.621 5.525 1.00 46.66 116 GLU A O 1
ATOM 937 N N . CYS A 1 117 ? -1.401 0.138 3.414 1.00 45.03 117 CYS A N 1
ATOM 938 C CA . CYS A 1 117 ? -0.543 -1.028 3.247 1.00 45.03 117 CYS A CA 1
ATOM 939 C C . CYS A 1 117 ? 0.743 -0.604 2.525 1.00 45.03 117 CYS A C 1
ATOM 941 O O . CYS A 1 117 ? 0.726 -0.237 1.348 1.00 45.03 117 CYS A O 1
ATOM 943 N N . ILE A 1 118 ? 1.868 -0.645 3.231 1.00 50.88 118 ILE A N 1
ATOM 944 C CA . ILE A 1 118 ? 3.196 -0.478 2.644 1.00 50.88 118 ILE A CA 1
ATOM 945 C C . ILE A 1 118 ? 3.697 -1.883 2.300 1.00 50.88 118 ILE A C 1
ATOM 947 O O . ILE A 1 118 ? 3.930 -2.694 3.194 1.00 50.88 118 ILE A O 1
ATOM 951 N N . LEU A 1 119 ? 3.839 -2.189 1.010 1.00 48.91 119 LEU A N 1
ATOM 952 C CA . LEU A 1 119 ? 4.567 -3.383 0.577 1.00 48.91 119 LEU A CA 1
ATOM 953 C C . LEU A 1 119 ? 6.060 -3.052 0.568 1.00 48.91 119 LEU A C 1
ATOM 955 O O . LEU A 1 119 ? 6.449 -2.046 -0.025 1.00 48.91 119 LEU A O 1
ATOM 959 N N . CYS A 1 120 ? 6.878 -3.880 1.212 1.00 37.88 120 CYS A N 1
ATOM 960 C CA . CYS A 1 120 ? 8.338 -3.875 1.087 1.00 37.88 120 CYS A CA 1
ATOM 961 C C . CYS A 1 120 ? 8.793 -4.591 -0.194 1.00 37.88 120 CYS A C 1
ATOM 963 O O . CYS A 1 120 ? 8.172 -5.603 -0.582 1.00 37.88 120 CYS A O 1
#

Organism: NCBI:txid355587

pLDDT: mean 71.22, std 18.23, range [26.72, 90.81]

Secondary structure (DSSP, 8-state):
--HHHHHHHHHHHHTSTTEEEEEEE-TTS-EEEESS-HHHHHHHHHHHHHHHHHHHHHHHHH-TTPPP--EEEE-SS-EEEEE-TT---THHHHHHHHHHHT-GGGGT-----EEEEEE-

Foldseek 3Di:
DVPPVVVVVLVVQVPDPQAPKEFEAELVLHTPDIPDDPVVNSVCSVVLNVVQVVVQVVVCVVPVVDGDAWDWDDDPAAIEIEGAPPDPDPVVVVVVVVVLPPDPCVVVDDDHYYYYYYYD

Sequence (120 aa):
MVSEVIEDMLKRMQSHPGVIGSVIINKEGQVIKSTLDNTTSLQYASLATRVCDSSVDALRNIDPTNDLTFLRVRSKKHEILIAPGKKFKNSKWESLRLTMRRNLLWKIFQIKFKIECILC